Protein AF-A0A815WJF6-F1 (afdb_monomer_lite)

Secondary structure (DSSP, 8-state):
----------------------TT----GGGGG-------HHHHHHHHHHHH---TTS-----HHHHHHH-TT---TTHHHHHHHHHHTTS-HHHHHHHHHHHHHHHHHHHHHTT----HHHHHHHT-

Foldseek 3Di:
DDDDDDDDDDPDDPPPPDPPPPPPPCPPPVCVPPPPDPDDLVRLVVLLCQQQDQPPVRDDGDDPVRSCVVCVVDPDPVVSVVSVVCNVVVHDPVVLQVVLVVQLVVVVVVCVVVVHDDDPVNSVVSSD

Structure (mmCIF, N/CA/C/O backbone):
data_AF-A0A815WJF6-F1
#
_entry.id   AF-A0A815WJF6-F1
#
loop_
_atom_site.group_PDB
_atom_site.id
_atom_site.type_symbol
_atom_site.label_atom_id
_atom_site.label_alt_id
_atom_site.label_comp_id
_atom_site.label_asym_id
_atom_site.label_entity_id
_atom_site.label_seq_id
_atom_site.pdbx_PDB_ins_code
_atom_site.Cartn_x
_atom_site.Cartn_y
_atom_site.Cartn_z
_atom_site.occupancy
_atom_site.B_iso_or_equiv
_atom_site.auth_seq_id
_atom_site.auth_comp_id
_atom_site.auth_asym_id
_atom_site.auth_atom_id
_atom_site.pdbx_PDB_model_num
ATOM 1 N N . MET A 1 1 ? 63.657 -28.203 -34.187 1.00 40.81 1 MET A N 1
ATOM 2 C CA . MET A 1 1 ? 63.719 -27.575 -32.852 1.00 40.81 1 MET A CA 1
ATOM 3 C C . MET A 1 1 ? 62.317 -27.118 -32.506 1.00 40.81 1 MET A C 1
ATOM 5 O O . MET A 1 1 ? 61.841 -26.163 -33.102 1.00 40.81 1 MET A O 1
ATOM 9 N N . CYS A 1 2 ? 61.636 -27.858 -31.636 1.00 42.25 2 CYS A N 1
ATOM 10 C CA . CYS A 1 2 ? 60.357 -27.449 -31.068 1.00 42.25 2 CYS A CA 1
ATOM 11 C C . CYS A 1 2 ? 60.652 -26.483 -29.919 1.00 42.25 2 CYS A C 1
ATOM 13 O O . CYS A 1 2 ? 61.353 -26.864 -28.985 1.00 42.25 2 CYS A O 1
ATOM 15 N N . LEU A 1 3 ? 60.153 -25.251 -29.996 1.00 48.31 3 LEU A N 1
ATOM 16 C CA . LEU A 1 3 ? 60.082 -24.363 -28.842 1.00 48.31 3 LEU A CA 1
ATOM 17 C C . LEU A 1 3 ? 58.641 -24.406 -28.337 1.00 48.31 3 LEU A C 1
ATOM 19 O O . LEU A 1 3 ? 57.784 -23.690 -28.847 1.00 48.31 3 LEU A O 1
ATOM 23 N N . LEU A 1 4 ? 58.395 -25.292 -27.369 1.00 53.47 4 LEU A N 1
ATOM 24 C CA . LEU A 1 4 ? 57.302 -25.102 -26.425 1.00 53.47 4 LEU A CA 1
ATOM 25 C C . LEU A 1 4 ? 57.647 -23.867 -25.586 1.00 53.47 4 LEU A C 1
ATOM 27 O O . LEU A 1 4 ? 58.710 -23.811 -24.965 1.00 53.47 4 LEU A O 1
ATOM 31 N N . ARG A 1 5 ? 56.755 -22.883 -25.589 1.00 51.84 5 ARG A N 1
ATOM 32 C CA . ARG A 1 5 ? 56.635 -21.892 -24.522 1.00 51.84 5 ARG A CA 1
ATOM 33 C C . ARG A 1 5 ? 55.177 -21.888 -24.103 1.00 51.84 5 ARG A C 1
ATOM 35 O O . ARG A 1 5 ? 54.379 -21.107 -24.607 1.00 51.84 5 ARG A O 1
ATOM 42 N N . ASP A 1 6 ? 54.871 -22.826 -23.224 1.00 57.72 6 ASP A N 1
ATOM 43 C CA . ASP A 1 6 ? 53.799 -22.690 -22.254 1.00 57.72 6 ASP A CA 1
ATOM 44 C C . ASP A 1 6 ? 54.326 -21.758 -21.156 1.00 57.72 6 ASP A C 1
ATOM 46 O O . ASP A 1 6 ? 55.309 -22.097 -20.498 1.00 57.72 6 ASP A O 1
ATOM 50 N N . CYS A 1 7 ? 53.732 -20.573 -21.020 1.00 53.91 7 CYS A N 1
ATOM 51 C CA . CYS A 1 7 ? 53.905 -19.697 -19.860 1.00 53.91 7 CYS A CA 1
ATOM 52 C C . CYS A 1 7 ? 52.554 -19.027 -19.550 1.00 53.91 7 CYS A C 1
ATOM 54 O O . CYS A 1 7 ? 52.152 -18.089 -20.237 1.00 53.91 7 CYS A O 1
ATOM 56 N N . ASP A 1 8 ? 51.900 -19.588 -18.531 1.00 49.41 8 ASP A N 1
ATOM 57 C CA . ASP A 1 8 ? 51.233 -18.912 -17.411 1.00 49.41 8 ASP A CA 1
ATOM 58 C C . ASP A 1 8 ? 49.931 -18.139 -17.688 1.00 49.41 8 ASP A C 1
ATOM 60 O O . ASP A 1 8 ? 49.898 -16.917 -17.831 1.00 49.41 8 ASP A O 1
ATOM 64 N N . VAL A 1 9 ? 48.830 -18.898 -17.678 1.00 58.69 9 VAL A N 1
ATOM 65 C CA . VAL A 1 9 ? 47.504 -18.421 -17.265 1.00 58.69 9 VAL A CA 1
ATOM 66 C C . VA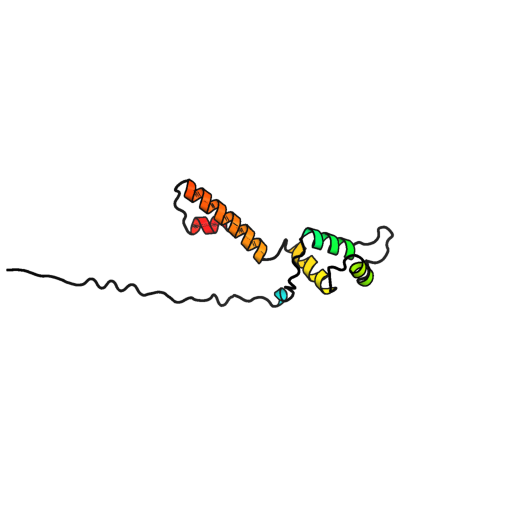L A 1 9 ? 47.363 -18.757 -15.784 1.00 58.69 9 VAL A C 1
ATOM 68 O O . VAL A 1 9 ? 47.089 -19.904 -15.460 1.00 58.69 9 VAL A O 1
ATOM 71 N N . ASP A 1 10 ? 47.532 -17.765 -14.917 1.00 50.75 10 ASP A N 1
ATOM 72 C CA . ASP A 1 10 ? 47.045 -17.798 -13.535 1.00 50.75 10 ASP A CA 1
ATOM 73 C C . ASP A 1 10 ? 46.386 -16.441 -13.252 1.00 50.75 10 ASP A C 1
ATOM 75 O O . ASP A 1 10 ? 46.952 -15.540 -12.635 1.00 50.75 10 ASP A O 1
ATOM 79 N N . GLU A 1 11 ? 45.186 -16.264 -13.807 1.00 61.12 11 GLU A N 1
ATOM 80 C CA . GLU A 1 11 ? 44.266 -15.196 -13.418 1.00 61.12 11 GLU A CA 1
ATOM 81 C C . GLU A 1 11 ? 43.433 -15.743 -12.250 1.00 61.12 11 GLU A C 1
ATOM 83 O O . GLU A 1 11 ? 42.334 -16.266 -12.429 1.00 61.12 11 GLU A O 1
ATOM 88 N N . GLU A 1 12 ? 44.012 -15.720 -11.045 1.00 60.38 12 GLU A N 1
ATOM 89 C CA . GLU A 1 12 ? 43.266 -15.996 -9.817 1.00 60.38 12 GLU A CA 1
ATOM 90 C C . GLU A 1 12 ? 42.253 -14.864 -9.604 1.00 60.38 12 GLU A C 1
ATOM 92 O O . GLU A 1 12 ? 42.589 -13.770 -9.145 1.00 60.38 12 GLU A O 1
ATOM 97 N N . PHE A 1 13 ? 40.997 -15.125 -9.964 1.00 50.75 13 PHE A N 1
ATOM 98 C CA . PHE A 1 13 ? 39.860 -14.337 -9.508 1.00 50.75 13 PHE A CA 1
ATOM 99 C C . PHE A 1 13 ? 39.633 -14.657 -8.026 1.00 50.75 13 PHE A C 1
ATOM 101 O O . PHE A 1 13 ? 39.330 -15.807 -7.709 1.00 50.75 13 PHE A O 1
ATOM 108 N N . PRO A 1 14 ? 39.775 -13.693 -7.100 1.00 54.69 14 PRO A N 1
ATOM 109 C CA . PRO A 1 14 ? 39.388 -13.934 -5.722 1.00 54.69 14 PRO A CA 1
ATOM 110 C C . PRO A 1 14 ? 37.862 -14.065 -5.648 1.00 54.69 14 PRO A C 1
ATOM 112 O O . PRO A 1 14 ? 37.141 -13.114 -5.961 1.00 54.69 14 PRO A O 1
ATOM 115 N N . ASP A 1 15 ? 37.391 -15.240 -5.224 1.00 50.06 15 ASP A N 1
ATOM 116 C CA . ASP A 1 15 ? 36.011 -15.479 -4.798 1.00 50.06 15 ASP A CA 1
ATOM 117 C C . ASP A 1 15 ? 35.675 -14.504 -3.660 1.00 50.06 15 ASP A C 1
ATOM 119 O O . ASP A 1 15 ? 36.105 -14.652 -2.514 1.00 50.06 15 ASP A O 1
ATOM 123 N N . SER A 1 16 ? 34.940 -13.450 -4.006 1.00 52.69 16 SER A N 1
ATOM 124 C CA . SER A 1 16 ? 34.407 -12.462 -3.072 1.00 52.69 16 SER A CA 1
ATOM 125 C C . SER A 1 16 ? 33.058 -12.939 -2.536 1.00 52.69 16 SER A C 1
ATOM 127 O O . SER A 1 16 ? 32.034 -12.298 -2.769 1.00 52.69 16 SER A O 1
ATOM 129 N N . ASP A 1 17 ? 33.070 -14.040 -1.792 1.00 55.56 17 ASP A N 1
ATOM 130 C CA . ASP A 1 17 ? 31.940 -14.463 -0.967 1.00 55.56 17 ASP A CA 1
ATOM 131 C C . ASP A 1 17 ? 32.145 -13.945 0.464 1.00 55.56 17 ASP A C 1
ATOM 133 O O . ASP A 1 17 ? 32.458 -14.696 1.387 1.00 55.56 17 ASP A O 1
ATOM 137 N N . ASP A 1 18 ? 31.998 -12.633 0.653 1.00 46.50 18 ASP A N 1
ATOM 138 C CA . ASP A 1 18 ? 31.729 -12.063 1.975 1.00 46.50 18 ASP A CA 1
ATOM 139 C C . ASP A 1 18 ? 30.356 -11.399 1.914 1.00 46.50 18 ASP A C 1
ATOM 141 O O . ASP A 1 18 ? 30.204 -10.238 1.524 1.00 46.50 18 ASP A O 1
ATOM 145 N N . GLU A 1 19 ? 29.329 -12.189 2.235 1.00 58.59 19 GLU A N 1
ATOM 146 C CA . GLU A 1 19 ? 28.001 -11.679 2.543 1.00 58.59 19 GLU A CA 1
ATOM 147 C C . GLU A 1 19 ? 28.092 -10.801 3.792 1.00 58.59 19 GLU A C 1
ATOM 149 O O . GLU A 1 19 ? 27.833 -11.227 4.921 1.00 58.59 19 GLU A O 1
ATOM 154 N N . THR A 1 20 ? 28.438 -9.532 3.588 1.00 55.66 20 THR A N 1
ATOM 155 C CA . THR A 1 20 ? 28.245 -8.496 4.592 1.00 55.66 20 THR A CA 1
ATOM 156 C C . THR A 1 20 ? 26.744 -8.285 4.749 1.00 55.66 20 THR A C 1
ATOM 158 O O . THR A 1 20 ? 26.143 -7.430 4.094 1.00 55.66 20 THR A O 1
ATOM 161 N N . LEU A 1 21 ? 26.120 -9.101 5.598 1.00 56.81 21 LEU A N 1
ATOM 162 C CA . LEU A 1 21 ? 24.809 -8.823 6.163 1.00 56.81 21 LEU A CA 1
ATOM 163 C C . LEU A 1 21 ? 24.860 -7.409 6.748 1.00 56.81 21 LEU A C 1
ATOM 165 O O . LEU A 1 21 ? 25.604 -7.158 7.696 1.00 56.81 21 LEU A O 1
ATOM 169 N N . ASP A 1 22 ? 24.107 -6.490 6.142 1.00 52.16 22 ASP A N 1
ATOM 170 C CA . ASP A 1 22 ? 23.958 -5.119 6.619 1.00 52.16 22 ASP A CA 1
ATOM 171 C C . ASP A 1 22 ? 23.519 -5.158 8.098 1.00 52.16 22 ASP A C 1
ATOM 173 O O . ASP A 1 22 ? 22.412 -5.622 8.398 1.00 52.16 22 ASP A O 1
ATOM 177 N N . PRO A 1 23 ? 24.363 -4.707 9.048 1.00 51.78 23 PRO A N 1
ATOM 178 C CA . PRO A 1 23 ? 24.044 -4.747 10.471 1.00 51.78 23 PRO A CA 1
ATOM 179 C C . PRO A 1 23 ? 22.930 -3.762 10.854 1.00 51.78 23 PRO A C 1
ATOM 181 O O . PRO A 1 23 ? 22.532 -3.718 12.015 1.00 51.78 23 PRO A O 1
ATOM 184 N N . ASN A 1 24 ? 22.402 -2.984 9.903 1.00 45.25 24 ASN A N 1
ATOM 185 C CA . ASN A 1 24 ? 21.345 -2.009 10.126 1.00 45.25 24 ASN A CA 1
ATOM 186 C C . ASN A 1 24 ? 19.921 -2.565 9.914 1.00 45.25 24 ASN A C 1
ATOM 188 O O . ASN A 1 24 ? 18.984 -1.805 9.656 1.00 45.25 24 ASN A O 1
ATOM 192 N N . PHE A 1 25 ? 19.715 -3.880 10.055 1.00 47.28 25 PHE A N 1
ATOM 193 C CA . PHE A 1 25 ? 18.381 -4.436 10.315 1.00 47.28 25 PHE A CA 1
ATOM 194 C C . PHE A 1 25 ? 18.009 -4.210 11.791 1.00 47.28 25 PHE A C 1
ATOM 196 O O . PHE A 1 25 ? 17.802 -5.149 12.557 1.00 47.28 25 PHE A O 1
ATOM 203 N N . GLU A 1 26 ? 17.936 -2.947 12.217 1.00 46.66 26 GLU A N 1
ATOM 204 C CA . GLU A 1 26 ? 17.189 -2.604 13.426 1.00 46.66 26 GLU A CA 1
ATOM 205 C C . GLU A 1 26 ? 15.701 -2.703 13.086 1.00 46.66 26 GLU A C 1
ATOM 207 O O . GLU A 1 26 ? 15.043 -1.739 12.689 1.00 46.66 26 GLU A O 1
ATOM 212 N N . GLU A 1 27 ? 15.170 -3.917 13.217 1.00 46.81 27 GLU A N 1
ATOM 213 C CA . GLU A 1 27 ? 13.743 -4.149 13.385 1.00 46.81 27 GLU A CA 1
ATOM 214 C C . GLU A 1 27 ? 13.341 -3.443 14.683 1.00 46.81 27 GLU A C 1
ATOM 216 O O . GLU A 1 27 ? 13.532 -3.944 15.793 1.00 46.81 27 GLU A O 1
ATOM 221 N N . THR A 1 28 ? 12.904 -2.191 14.550 1.00 42.62 28 THR A N 1
ATOM 222 C CA . THR A 1 28 ? 12.480 -1.374 15.681 1.00 42.62 28 THR A CA 1
ATOM 223 C C . THR A 1 28 ? 11.371 -2.139 16.401 1.00 42.62 28 THR A C 1
ATOM 225 O O . THR A 1 28 ? 10.421 -2.594 15.765 1.00 42.62 28 THR A O 1
ATOM 228 N N . GLU A 1 29 ? 11.475 -2.291 17.725 1.00 46.59 29 GLU A N 1
ATOM 229 C CA . GLU A 1 29 ? 10.548 -3.084 18.556 1.00 46.59 29 GLU A CA 1
ATOM 230 C C . GLU A 1 29 ? 9.056 -2.692 18.428 1.00 46.59 29 GLU A C 1
ATOM 232 O O . GLU A 1 29 ? 8.182 -3.376 18.963 1.00 46.59 29 GLU A O 1
ATOM 237 N N . GLU A 1 30 ? 8.743 -1.627 17.692 1.00 48.62 30 GLU A N 1
ATOM 238 C CA . GLU A 1 30 ? 7.393 -1.209 17.318 1.00 48.62 30 GLU A CA 1
ATOM 239 C C . GLU A 1 30 ? 6.686 -2.182 16.347 1.00 48.62 30 GLU A C 1
ATOM 241 O O . GLU A 1 30 ? 5.456 -2.194 16.305 1.00 48.62 30 GLU A O 1
ATOM 246 N N . ASP A 1 31 ? 7.411 -3.065 15.644 1.00 45.88 31 ASP A N 1
ATOM 247 C CA . ASP A 1 31 ? 6.827 -4.048 14.705 1.00 45.88 31 ASP A CA 1
ATOM 248 C C . ASP A 1 31 ? 6.298 -5.337 15.382 1.00 45.88 31 ASP A C 1
ATOM 250 O O . ASP A 1 31 ? 5.687 -6.203 14.745 1.00 45.88 31 ASP A O 1
ATOM 254 N N . LYS A 1 32 ? 6.432 -5.471 16.711 1.00 44.41 32 LYS A N 1
ATOM 255 C CA . LYS A 1 32 ? 5.920 -6.636 17.471 1.00 44.41 32 LYS A CA 1
ATOM 256 C C . LYS A 1 32 ? 4.393 -6.703 17.599 1.00 44.41 32 LYS A C 1
ATOM 258 O O . LYS A 1 32 ? 3.880 -7.656 18.185 1.00 44.41 32 LYS A O 1
ATOM 263 N N . LEU A 1 33 ? 3.649 -5.762 17.012 1.00 47.19 33 LEU A N 1
ATOM 264 C CA . LEU A 1 33 ? 2.205 -5.906 16.794 1.00 47.19 33 LEU A CA 1
ATOM 265 C C . LEU A 1 33 ? 1.876 -6.503 15.414 1.00 47.19 33 LEU A C 1
ATOM 267 O O . LEU A 1 33 ? 0.807 -6.256 14.859 1.00 47.19 33 LEU A O 1
ATOM 271 N N . SER A 1 34 ? 2.766 -7.332 14.865 1.00 44.88 34 SER A N 1
ATOM 272 C CA . SER A 1 34 ? 2.479 -8.213 13.729 1.00 44.88 34 SER A CA 1
ATOM 273 C C . SER A 1 34 ? 1.578 -9.381 14.160 1.00 44.88 34 SER A C 1
ATOM 275 O O . SER A 1 34 ? 1.921 -10.563 14.114 1.00 44.88 34 SER A O 1
ATOM 277 N N . THR A 1 35 ? 0.392 -9.054 14.666 1.00 47.03 35 THR A N 1
ATOM 278 C CA . THR A 1 35 ? -0.679 -10.025 14.837 1.00 47.03 35 THR A CA 1
ATOM 279 C C . THR A 1 35 ? -1.271 -10.312 13.466 1.00 47.03 35 THR A C 1
ATOM 281 O O . THR A 1 35 ? -1.972 -9.477 12.898 1.00 47.03 35 THR A O 1
ATOM 284 N N . ASN A 1 36 ? -0.916 -11.490 12.954 1.00 48.09 36 ASN A N 1
ATOM 285 C CA . ASN A 1 36 ? -1.245 -12.102 11.664 1.00 48.09 36 ASN A CA 1
ATOM 286 C C . ASN A 1 36 ? -2.750 -12.299 11.379 1.00 48.09 36 ASN A C 1
ATOM 288 O O . ASN A 1 36 ? -3.167 -13.370 10.948 1.00 48.09 36 ASN A O 1
ATOM 292 N N . ASP A 1 37 ? -3.564 -11.267 11.552 1.00 58.09 37 ASP A N 1
ATOM 293 C CA . ASP A 1 37 ? -4.885 -11.199 10.947 1.00 58.09 37 ASP A CA 1
ATOM 294 C C . ASP A 1 37 ? -4.786 -10.218 9.774 1.00 58.09 37 ASP A C 1
ATOM 296 O O . ASP A 1 37 ? -4.689 -9.004 9.959 1.00 58.09 37 ASP A O 1
ATOM 300 N N . ASN A 1 38 ? -4.768 -10.750 8.546 1.00 70.12 38 ASN A N 1
ATOM 301 C CA . ASN A 1 38 ? -4.759 -9.965 7.306 1.00 70.12 38 ASN A CA 1
ATOM 302 C C . ASN A 1 38 ? -6.097 -9.222 7.141 1.00 70.12 38 ASN A C 1
ATOM 304 O O . ASN A 1 38 ? -6.961 -9.598 6.345 1.00 70.12 38 ASN A O 1
ATOM 308 N N . PHE A 1 39 ? -6.308 -8.169 7.922 1.00 80.12 39 PHE A N 1
ATOM 309 C CA . PHE A 1 39 ? -7.442 -7.278 7.750 1.00 80.12 39 PHE A CA 1
ATOM 310 C C . PHE A 1 39 ? -7.243 -6.438 6.488 1.00 80.12 39 PHE A C 1
ATOM 312 O O . PHE A 1 39 ? -6.177 -5.886 6.244 1.00 80.12 39 PHE A O 1
ATOM 319 N N . SER A 1 40 ? -8.293 -6.274 5.685 1.00 84.50 40 SER A N 1
ATOM 320 C CA . SER A 1 40 ? -8.244 -5.323 4.571 1.00 84.50 40 SER A CA 1
ATOM 321 C C . SER A 1 40 ? -8.129 -3.884 5.095 1.00 84.50 40 SER A C 1
ATOM 323 O O . SER A 1 40 ? -8.820 -3.522 6.050 1.00 84.50 40 SER A O 1
ATOM 325 N N . LEU A 1 41 ? -7.369 -3.019 4.413 1.00 83.31 41 LEU A N 1
ATOM 326 C CA . LEU A 1 41 ? -7.291 -1.580 4.716 1.00 83.31 41 LEU A CA 1
ATOM 327 C C . LEU A 1 41 ? -8.683 -0.930 4.844 1.00 83.31 41 LEU A C 1
ATOM 329 O O . LEU A 1 41 ? -8.928 -0.117 5.734 1.00 83.31 41 LEU A O 1
ATOM 333 N N . ASN A 1 42 ? -9.632 -1.315 3.984 1.00 85.44 42 ASN A N 1
ATOM 334 C CA . ASN A 1 42 ? -11.007 -0.808 4.046 1.00 85.44 42 ASN A CA 1
ATOM 335 C C . ASN A 1 42 ? -11.745 -1.261 5.310 1.00 85.44 42 ASN A C 1
ATOM 337 O O . ASN A 1 42 ? -12.575 -0.523 5.841 1.00 85.44 42 ASN A O 1
ATOM 341 N N . PHE A 1 43 ? -11.457 -2.469 5.794 1.00 88.81 43 PHE A N 1
ATOM 342 C CA . PHE A 1 43 ? -11.999 -2.959 7.054 1.00 88.81 43 PHE A CA 1
ATOM 343 C C . PHE A 1 43 ? -11.416 -2.170 8.228 1.00 88.81 43 PHE A C 1
ATOM 345 O O . PHE A 1 43 ? -12.185 -1.648 9.033 1.00 88.81 43 PHE A O 1
ATOM 352 N N . MET A 1 44 ? -10.091 -1.995 8.273 1.00 87.88 44 MET A N 1
ATOM 353 C CA . MET A 1 44 ? -9.418 -1.206 9.311 1.00 87.88 44 MET A CA 1
ATOM 354 C C . MET A 1 44 ? -9.980 0.219 9.390 1.00 87.88 44 MET A C 1
ATOM 356 O O . MET A 1 44 ? -10.332 0.680 10.475 1.00 87.88 44 MET A O 1
ATOM 360 N N . LYS A 1 45 ? -10.164 0.888 8.241 1.00 87.62 45 LYS A N 1
ATOM 361 C CA . LYS A 1 45 ? -10.779 2.225 8.164 1.00 87.62 45 LYS A CA 1
ATOM 362 C C . LYS A 1 45 ? -12.176 2.252 8.778 1.00 87.62 45 LYS A C 1
ATOM 364 O O . LYS A 1 45 ? -12.436 3.084 9.638 1.00 87.62 45 LYS A O 1
ATOM 369 N N . LYS A 1 46 ? -13.047 1.309 8.401 1.00 88.38 46 LYS A N 1
ATOM 370 C CA . LYS A 1 46 ? -14.410 1.202 8.954 1.00 88.38 46 LYS A CA 1
ATOM 371 C C . LYS A 1 46 ? -14.409 0.949 10.460 1.00 88.38 46 LYS A C 1
ATOM 373 O O . LYS A 1 46 ? -15.266 1.469 11.170 1.00 88.38 46 LYS A O 1
ATOM 378 N N . VAL A 1 47 ? -13.475 0.136 10.947 1.00 89.50 47 VAL A N 1
ATOM 379 C CA . VAL A 1 47 ? -13.340 -0.174 12.374 1.00 89.50 47 VAL A CA 1
ATOM 380 C C . VAL A 1 47 ? -12.927 1.068 13.159 1.00 89.50 47 VAL A C 1
ATOM 382 O O . VAL A 1 47 ? -13.576 1.395 14.153 1.00 89.50 47 VAL A O 1
ATOM 385 N N . VAL A 1 48 ? -11.889 1.776 12.703 1.00 88.00 48 VAL A N 1
ATOM 386 C CA . VAL A 1 48 ? -11.408 3.008 13.344 1.00 88.00 48 VAL A CA 1
ATOM 387 C C . VAL A 1 48 ? -12.476 4.094 13.282 1.00 88.00 48 VAL A C 1
ATOM 389 O O . VAL A 1 48 ? -12.773 4.698 14.308 1.00 88.00 48 VAL A O 1
ATOM 392 N N . GLU A 1 49 ? -13.120 4.281 12.129 1.00 88.50 49 GLU A N 1
ATOM 393 C CA . GLU A 1 49 ? -14.222 5.230 11.957 1.00 88.50 49 GLU A CA 1
ATOM 394 C C . GLU A 1 49 ? -15.366 4.928 12.924 1.00 88.50 49 GLU A C 1
ATOM 396 O O . GLU A 1 49 ? -15.838 5.829 13.608 1.00 88.50 49 GLU A O 1
ATOM 401 N N . PHE A 1 50 ? -15.780 3.665 13.053 1.00 86.56 50 PHE A N 1
ATOM 402 C CA . PHE A 1 50 ? -16.828 3.285 13.997 1.00 86.56 50 PHE A CA 1
ATOM 403 C C . PHE A 1 50 ? -16.410 3.492 15.457 1.00 86.56 50 PHE A C 1
ATOM 405 O O . PHE A 1 50 ? -17.216 3.942 16.266 1.00 86.56 50 PHE A O 1
ATOM 412 N N . TYR A 1 51 ? -15.169 3.168 15.818 1.00 85.88 51 TYR A N 1
ATOM 413 C CA . TYR A 1 51 ? -14.676 3.335 17.184 1.00 85.88 51 TYR A CA 1
ATOM 414 C C . TYR A 1 51 ? -14.561 4.817 17.576 1.00 85.88 51 TYR A C 1
ATOM 416 O O . TYR A 1 51 ? -14.943 5.211 18.683 1.00 85.88 51 TYR A O 1
ATOM 424 N N . ASP A 1 52 ? -14.063 5.644 16.655 1.00 83.00 52 ASP A N 1
ATOM 425 C CA . ASP A 1 52 ? -13.888 7.081 16.849 1.00 83.00 52 ASP A CA 1
ATOM 426 C C . ASP A 1 52 ? -15.149 7.900 16.609 1.00 83.00 52 ASP A C 1
ATOM 428 O O . ASP A 1 52 ? -15.208 9.038 17.091 1.00 83.00 52 ASP A O 1
ATOM 432 N N . ALA A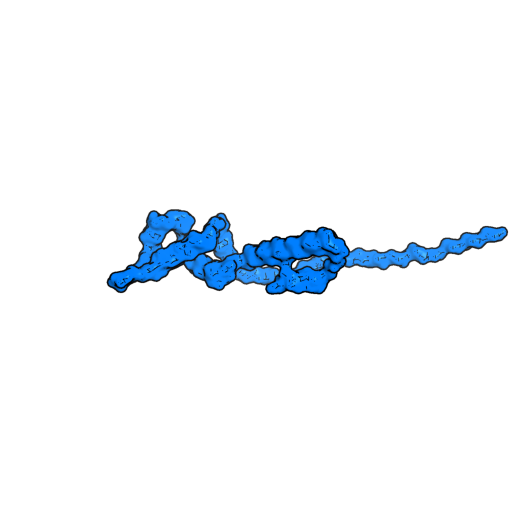 1 53 ? -16.149 7.334 15.927 1.00 79.38 53 ALA A N 1
ATOM 433 C CA . ALA A 1 53 ? -17.415 7.986 15.653 1.00 79.38 53 ALA A CA 1
ATOM 434 C C . ALA A 1 53 ? -17.992 8.553 16.948 1.00 79.38 53 ALA A C 1
ATOM 436 O O . ALA A 1 53 ? -18.348 7.852 17.902 1.00 79.38 53 ALA A O 1
ATOM 437 N N . ARG A 1 54 ? -18.084 9.879 16.969 1.00 64.75 54 ARG A N 1
ATOM 438 C CA . ARG A 1 54 ? -18.858 10.594 17.967 1.00 64.75 54 ARG A CA 1
ATOM 439 C C . ARG A 1 54 ? -20.289 10.606 17.463 1.00 64.75 54 ARG A C 1
ATOM 441 O O . ARG A 1 54 ? -20.535 10.972 16.316 1.00 64.75 54 ARG A O 1
ATOM 448 N N . TYR A 1 55 ? -21.239 10.209 18.302 1.00 59.16 55 TYR A N 1
ATOM 449 C CA . TYR A 1 55 ? -22.642 10.329 17.927 1.00 59.16 55 TYR A CA 1
ATOM 450 C C . TYR A 1 55 ? -22.945 11.790 17.568 1.00 59.16 55 TYR A C 1
ATOM 452 O O . TYR A 1 55 ? -22.567 12.700 18.311 1.00 59.16 55 TYR A O 1
ATOM 460 N N . SER A 1 56 ? -23.678 12.008 16.473 1.00 55.75 56 SER A N 1
ATOM 461 C CA . SER A 1 56 ? -24.154 13.334 16.040 1.00 55.75 56 SER A CA 1
ATOM 462 C C . SER A 1 56 ? -24.965 14.072 17.116 1.00 55.75 56 SER A C 1
ATOM 464 O O . SER A 1 56 ? -25.126 15.284 17.063 1.00 55.75 56 SER A O 1
ATOM 466 N N . THR A 1 57 ? -25.426 13.347 18.136 1.00 59.78 57 THR A N 1
ATOM 467 C CA . THR A 1 57 ? -26.158 13.832 19.312 1.00 59.78 57 THR A CA 1
ATOM 468 C C . THR A 1 57 ? -25.264 14.254 20.489 1.00 59.78 57 THR A C 1
ATOM 470 O O . THR A 1 57 ? -25.763 14.464 21.592 1.00 59.78 57 THR A O 1
ATOM 473 N N . GLY A 1 58 ? -23.941 14.352 20.306 1.00 58.75 58 GLY A N 1
ATOM 474 C CA . GLY A 1 58 ? -23.000 14.801 21.344 1.00 58.75 58 GLY A CA 1
ATOM 475 C C . GLY A 1 58 ? -22.640 13.741 22.396 1.00 58.75 58 GLY A C 1
ATOM 476 O O . GLY A 1 58 ? -21.944 14.043 23.368 1.00 58.75 58 GLY A O 1
ATOM 477 N N . ARG A 1 59 ? -23.080 12.486 22.222 1.00 59.84 59 ARG A N 1
ATOM 478 C CA . ARG A 1 59 ? -22.736 11.382 23.136 1.00 59.84 59 ARG A CA 1
ATOM 479 C C . ARG A 1 59 ? -21.285 10.914 22.963 1.00 59.84 59 ARG A C 1
ATOM 481 O O . ARG A 1 59 ? -20.676 11.063 21.904 1.00 59.84 59 ARG A O 1
ATOM 488 N N . LYS A 1 60 ? -20.740 10.357 24.054 1.00 64.88 60 LYS A N 1
ATOM 489 C CA . LYS A 1 60 ? -19.368 9.828 24.155 1.00 64.88 60 LYS A CA 1
ATOM 490 C C . LYS A 1 60 ? -19.114 8.719 23.120 1.00 64.88 60 LYS A C 1
ATOM 492 O O . LYS A 1 60 ? -20.055 8.055 22.692 1.00 64.88 60 LYS A O 1
ATOM 497 N N . ARG A 1 61 ? -17.835 8.553 22.755 1.00 70.81 61 ARG A N 1
ATOM 498 C CA . ARG A 1 61 ? -17.308 7.513 21.851 1.00 70.81 61 ARG A CA 1
ATOM 499 C C . ARG A 1 61 ? -17.864 6.121 22.173 1.00 70.81 61 ARG A C 1
ATOM 501 O O . ARG A 1 61 ? -18.190 5.836 23.329 1.00 70.81 61 ARG A O 1
ATOM 508 N N . HIS A 1 62 ? -17.924 5.259 21.159 1.00 77.75 62 HIS A N 1
ATOM 509 C CA . HIS A 1 62 ? -18.291 3.858 21.336 1.00 77.75 62 HIS A CA 1
ATOM 510 C C . HIS A 1 62 ? -17.364 3.178 22.354 1.00 77.75 62 HIS A C 1
ATOM 512 O O . HIS A 1 62 ? -16.148 3.358 22.340 1.00 77.75 62 HIS A O 1
ATOM 518 N N . THR A 1 63 ? -17.944 2.402 23.272 1.00 84.88 63 THR A N 1
ATOM 519 C CA . THR A 1 63 ? -17.157 1.612 24.224 1.00 84.88 63 THR A CA 1
ATOM 520 C C . THR A 1 63 ? -16.597 0.376 23.536 1.00 84.88 63 THR A C 1
ATOM 522 O O . THR A 1 63 ? -17.257 -0.212 22.678 1.00 84.88 63 THR A O 1
ATOM 525 N N . TRP A 1 64 ? -15.427 -0.091 23.982 1.00 84.69 64 TRP A N 1
ATOM 526 C CA . TRP A 1 64 ? -14.819 -1.319 23.462 1.00 84.69 64 TRP A CA 1
ATOM 527 C C . TRP A 1 64 ? -15.783 -2.517 23.475 1.00 84.69 64 TRP A C 1
ATOM 529 O O . TRP A 1 64 ? -15.838 -3.279 22.516 1.00 84.69 64 TRP A O 1
ATOM 539 N N . LYS A 1 65 ? -16.626 -2.641 24.509 1.00 85.94 65 LYS A N 1
ATOM 540 C CA . LYS A 1 65 ? -17.651 -3.695 24.599 1.00 85.94 65 LYS A CA 1
ATOM 541 C C . LYS A 1 65 ? -18.655 -3.647 23.438 1.00 85.94 65 LYS A C 1
ATOM 543 O O . LYS A 1 65 ? -19.013 -4.692 22.903 1.00 85.94 65 LYS A O 1
ATOM 548 N N . SER A 1 66 ? -19.095 -2.451 23.039 1.00 84.69 66 SER A N 1
ATOM 549 C CA . SER A 1 66 ? -19.992 -2.269 21.890 1.00 84.69 66 SER A CA 1
ATOM 550 C C . SER A 1 66 ? -19.277 -2.571 20.574 1.00 84.69 66 SER A C 1
ATOM 552 O O . SER A 1 66 ? -19.853 -3.222 19.704 1.00 84.69 66 SER A O 1
ATOM 554 N N . THR A 1 67 ? -18.021 -2.145 20.454 1.00 84.44 67 THR A N 1
ATOM 555 C CA . THR A 1 67 ? -17.176 -2.405 19.286 1.00 84.44 67 THR A CA 1
ATOM 556 C C . THR A 1 67 ? -16.928 -3.893 19.100 1.00 84.44 67 THR A C 1
ATOM 558 O O . THR A 1 67 ? -17.202 -4.402 18.023 1.00 84.44 67 THR A O 1
ATOM 561 N N . LYS A 1 68 ? -16.555 -4.619 20.159 1.00 87.81 68 LYS A N 1
ATOM 562 C CA . LYS A 1 68 ? -16.340 -6.072 20.132 1.00 87.81 68 LYS A CA 1
ATOM 563 C C . LYS A 1 68 ? -17.604 -6.861 19.782 1.00 87.81 68 LYS A C 1
ATOM 565 O O . LYS A 1 68 ? 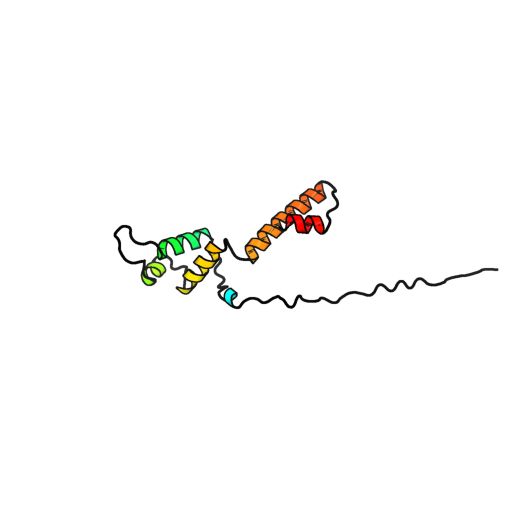-17.524 -7.855 19.074 1.00 87.81 68 LYS A O 1
ATOM 570 N N . HIS A 1 69 ? -18.777 -6.418 20.243 1.00 86.94 69 HIS A N 1
ATOM 571 C CA . HIS A 1 69 ? -20.043 -7.062 19.877 1.00 86.94 69 HIS A CA 1
ATOM 572 C C . HIS A 1 69 ? -20.360 -6.908 18.381 1.00 86.94 69 HIS A C 1
ATOM 574 O O . HIS A 1 69 ? -20.925 -7.810 17.771 1.00 86.94 69 HIS A O 1
ATOM 580 N N . ARG A 1 70 ? -20.038 -5.756 17.781 1.00 84.44 70 ARG A N 1
ATOM 581 C CA . ARG A 1 70 ? -20.318 -5.485 16.362 1.00 84.44 70 ARG A CA 1
ATOM 582 C C . ARG A 1 70 ? -19.222 -6.004 15.426 1.00 84.44 70 ARG A C 1
ATOM 584 O O . ARG A 1 70 ? -19.515 -6.3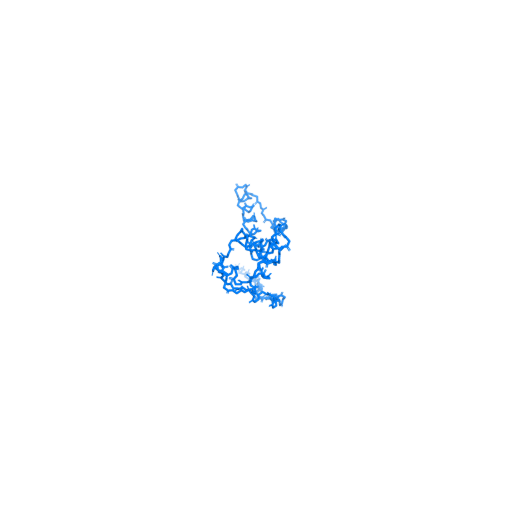82 14.299 1.00 84.44 70 ARG A O 1
ATOM 591 N N . LEU A 1 71 ? -17.977 -5.980 15.884 1.00 85.31 71 LEU A N 1
ATOM 592 C CA . LEU A 1 71 ? -16.765 -6.310 15.140 1.00 85.31 71 LEU A CA 1
ATOM 593 C C . LEU A 1 71 ? -16.023 -7.412 15.898 1.00 85.31 71 LEU A C 1
ATOM 595 O O . LEU A 1 71 ? -14.934 -7.201 16.428 1.00 85.31 71 LEU A O 1
ATOM 599 N N . SER A 1 72 ? -16.639 -8.593 15.968 1.00 83.56 72 SER A N 1
ATOM 600 C CA . SER A 1 72 ? -16.097 -9.752 16.690 1.00 83.56 72 SER A CA 1
ATOM 601 C C . SER A 1 72 ? -14.762 -10.244 16.134 1.00 83.56 72 SER A C 1
ATOM 603 O O . SER A 1 72 ? -14.042 -10.952 16.829 1.00 83.56 72 SER A O 1
ATOM 605 N N . THR A 1 73 ? -14.437 -9.865 14.897 1.00 84.88 73 THR A N 1
ATOM 606 C CA . THR A 1 73 ? -13.178 -10.186 14.222 1.00 84.88 73 THR A CA 1
ATOM 607 C C . THR A 1 73 ? -11.974 -9.490 14.847 1.00 84.88 73 THR A C 1
ATOM 609 O O . THR A 1 73 ? -10.865 -9.950 14.640 1.00 84.88 73 THR A O 1
ATOM 612 N N . VAL A 1 74 ? -12.161 -8.391 15.590 1.00 85.44 74 VAL A N 1
ATOM 613 C CA . VAL A 1 74 ? -11.051 -7.697 16.257 1.00 85.44 74 VAL A CA 1
ATOM 614 C C . VAL A 1 74 ? -10.968 -8.176 17.712 1.00 85.44 74 VAL A C 1
ATOM 616 O O . VAL A 1 74 ? -11.843 -7.836 18.517 1.00 85.44 74 VAL A O 1
ATOM 619 N N . PRO A 1 75 ? -9.946 -8.965 18.084 1.00 83.19 75 PRO A N 1
ATOM 620 C CA . PRO A 1 75 ? -9.939 -9.670 19.365 1.00 83.19 75 PRO A CA 1
ATOM 621 C C . PRO A 1 75 ? -9.631 -8.753 20.559 1.00 83.19 75 PRO A C 1
ATOM 623 O O . PRO A 1 75 ? -10.254 -8.890 21.627 1.00 83.19 75 PRO A O 1
ATOM 626 N N . HIS A 1 76 ? -8.723 -7.788 20.367 1.00 87.12 76 HIS A N 1
ATOM 627 C CA . HIS A 1 76 ? -8.173 -6.929 21.420 1.00 87.12 76 HIS A CA 1
ATOM 628 C C . HIS A 1 76 ? -8.242 -5.440 21.056 1.00 87.12 76 HIS A C 1
ATOM 630 O O . HIS A 1 76 ? -8.196 -5.062 19.888 1.00 87.12 76 HIS A O 1
ATOM 636 N N . GLN A 1 77 ? -8.338 -4.582 22.077 1.00 86.00 77 GLN A N 1
ATOM 637 C CA . GLN A 1 77 ? -8.443 -3.129 21.897 1.00 86.00 77 GLN A CA 1
ATOM 638 C C . GLN A 1 77 ? -7.153 -2.516 21.331 1.00 86.00 77 GLN A C 1
ATOM 640 O O . GLN A 1 77 ? -7.213 -1.508 20.630 1.00 86.00 77 GLN A O 1
ATOM 645 N N . GLU A 1 78 ? -6.005 -3.138 21.602 1.00 87.12 78 GLU A N 1
ATOM 646 C CA . GLU A 1 78 ? -4.671 -2.722 21.139 1.00 87.12 78 GLU A CA 1
ATOM 647 C C . GLU A 1 78 ? -4.584 -2.603 19.608 1.00 87.12 78 GLU A C 1
ATOM 649 O O . GLU A 1 78 ? -3.909 -1.713 19.092 1.00 87.12 78 GLU A O 1
ATOM 654 N N . TYR A 1 79 ? -5.382 -3.391 18.876 1.00 86.94 79 TYR A N 1
ATOM 655 C CA . TYR A 1 79 ? -5.484 -3.321 17.416 1.00 86.94 79 TYR A CA 1
ATOM 656 C C . TYR A 1 79 ? -5.970 -1.956 16.922 1.00 86.94 79 TYR A C 1
ATOM 658 O O . TYR A 1 79 ? -5.666 -1.581 15.798 1.00 86.94 79 TYR A O 1
ATOM 666 N N . MET A 1 80 ? -6.701 -1.176 17.731 1.00 87.94 80 MET A N 1
ATOM 667 C CA . MET A 1 80 ? -7.118 0.171 17.322 1.00 87.94 80 MET A CA 1
ATOM 668 C C . MET A 1 80 ? -5.919 1.094 17.109 1.00 87.94 80 MET A C 1
ATOM 670 O O . MET A 1 80 ? -5.949 1.922 16.202 1.00 87.94 80 MET A O 1
ATOM 674 N N . THR A 1 81 ? -4.884 0.974 17.942 1.00 86.38 81 THR A N 1
ATOM 675 C CA . THR A 1 81 ? -3.657 1.765 17.799 1.00 86.38 81 THR A CA 1
ATOM 676 C C . THR A 1 81 ? -2.891 1.312 16.560 1.00 86.38 81 THR A C 1
ATOM 678 O O . THR A 1 81 ? -2.530 2.151 15.739 1.00 86.38 81 THR A O 1
ATOM 681 N N . GLY A 1 82 ? -2.758 -0.005 16.361 1.00 84.94 82 GLY A N 1
ATOM 682 C CA . GLY A 1 82 ? -2.134 -0.575 15.162 1.00 84.94 82 GLY A CA 1
ATOM 683 C C . GLY A 1 82 ? -2.854 -0.184 13.867 1.00 84.94 82 GLY A C 1
ATOM 684 O O . GLY A 1 82 ? -2.219 0.241 12.909 1.00 84.94 82 GLY A O 1
ATOM 685 N N . PHE A 1 83 ? -4.189 -0.222 13.843 1.00 88.25 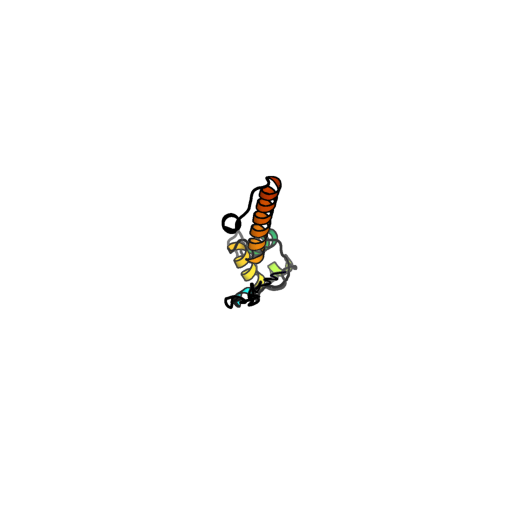83 PHE A N 1
ATOM 686 C CA . PHE A 1 83 ? -4.973 0.189 12.676 1.00 88.25 83 PHE A CA 1
ATOM 687 C C . PHE A 1 83 ? -4.826 1.676 12.363 1.00 88.25 83 PHE A C 1
ATOM 689 O O . PHE A 1 83 ? -4.729 2.023 11.190 1.00 88.25 83 PHE A O 1
ATOM 696 N N . ARG A 1 84 ? -4.789 2.560 13.371 1.00 87.00 84 ARG A N 1
ATOM 697 C CA . ARG A 1 84 ? -4.516 3.991 13.137 1.00 87.00 84 ARG A CA 1
ATOM 698 C C . ARG A 1 84 ? -3.157 4.177 12.482 1.00 87.00 84 ARG A C 1
ATOM 700 O O . ARG A 1 84 ? -3.084 4.814 11.440 1.00 87.00 84 ARG A O 1
ATOM 707 N N . HIS A 1 85 ? -2.131 3.558 13.058 1.00 86.12 85 HIS A N 1
ATOM 708 C CA . HIS A 1 85 ? -0.769 3.646 12.555 1.00 86.12 85 HIS A CA 1
ATOM 709 C C . HIS A 1 85 ? -0.662 3.127 11.116 1.00 86.12 85 HIS A C 1
ATOM 711 O O . HIS A 1 85 ? -0.156 3.821 10.243 1.00 86.12 85 HIS A O 1
ATOM 717 N N . TYR A 1 86 ? -1.241 1.961 10.831 1.00 85.81 86 TYR A N 1
ATOM 718 C CA . TYR A 1 86 ? -1.263 1.382 9.490 1.00 85.81 86 TYR A CA 1
ATOM 719 C C . TYR A 1 86 ? -2.005 2.265 8.470 1.00 85.81 86 TYR A C 1
ATOM 721 O O . TYR A 1 86 ? -1.564 2.408 7.329 1.00 85.81 86 TYR A O 1
ATOM 729 N N . ILE A 1 87 ? -3.125 2.886 8.865 1.00 84.62 87 ILE A N 1
ATOM 730 C CA . ILE A 1 87 ? -3.880 3.810 8.004 1.00 84.62 87 ILE A CA 1
ATOM 731 C C . ILE A 1 87 ? -3.076 5.086 7.733 1.00 84.62 87 ILE A C 1
ATOM 733 O O . ILE A 1 87 ? -3.011 5.508 6.580 1.00 84.62 87 ILE A O 1
ATOM 737 N N . GLU A 1 88 ? -2.474 5.684 8.763 1.00 84.38 88 GLU A N 1
ATOM 738 C CA . GLU A 1 88 ? -1.629 6.882 8.651 1.00 84.38 88 GLU A CA 1
ATOM 739 C C . GLU A 1 88 ? -0.396 6.618 7.783 1.00 84.38 88 GLU A C 1
ATOM 741 O O . GLU A 1 88 ? -0.029 7.441 6.947 1.00 84.38 88 GLU A O 1
ATOM 746 N N . GLN A 1 89 ? 0.202 5.436 7.919 1.00 82.12 89 GLN A N 1
ATOM 747 C CA . GLN A 1 89 ? 1.330 5.014 7.102 1.00 82.12 89 GLN A CA 1
ATOM 748 C C . GLN A 1 89 ? 0.931 4.525 5.706 1.00 82.12 89 GLN A C 1
ATOM 750 O O . GLN A 1 89 ? 1.824 4.244 4.914 1.00 82.12 89 GLN A O 1
ATOM 755 N N . HIS A 1 90 ? -0.356 4.457 5.351 1.00 77.88 90 HIS A N 1
ATOM 756 C CA . HIS A 1 90 ? -0.821 3.919 4.066 1.00 77.88 90 HIS A CA 1
ATOM 757 C C . HIS A 1 90 ? -0.329 2.486 3.773 1.00 77.88 90 HIS A C 1
ATOM 759 O O . HIS A 1 90 ? -0.021 2.154 2.630 1.00 77.88 90 HIS A O 1
ATOM 765 N N . GLY A 1 91 ? -0.273 1.634 4.795 1.00 78.62 91 GLY A N 1
ATOM 766 C CA . GLY A 1 91 ? 0.168 0.244 4.676 1.00 78.62 91 GLY A CA 1
ATOM 767 C C . GLY A 1 91 ? 1.544 -0.029 5.278 1.00 78.62 91 GLY A C 1
ATOM 768 O O . GLY A 1 91 ? 2.290 0.885 5.635 1.00 78.62 91 GLY A O 1
ATOM 769 N N . THR A 1 92 ? 1.878 -1.313 5.390 1.00 81.06 92 THR A N 1
ATOM 770 C CA . THR A 1 92 ? 3.162 -1.769 5.940 1.00 81.06 92 THR A CA 1
ATOM 771 C C . THR A 1 92 ? 4.323 -1.461 4.999 1.00 81.06 92 THR A C 1
ATOM 773 O O . THR A 1 92 ? 4.163 -1.398 3.777 1.00 81.06 92 THR A O 1
ATOM 776 N N . LYS A 1 93 ? 5.535 -1.356 5.561 1.00 80.94 93 LYS A N 1
ATOM 777 C CA . LYS A 1 93 ? 6.780 -1.290 4.779 1.00 80.94 93 LYS A CA 1
ATOM 778 C C . LYS A 1 93 ? 6.847 -2.423 3.748 1.00 80.94 93 LYS A C 1
ATOM 780 O O . LYS A 1 93 ? 7.153 -2.167 2.590 1.00 80.94 93 LYS A O 1
ATOM 785 N N . ARG A 1 94 ? 6.485 -3.648 4.145 1.00 81.12 94 ARG A N 1
ATOM 786 C CA . ARG A 1 94 ? 6.457 -4.823 3.262 1.00 81.12 94 ARG A CA 1
ATOM 787 C C . ARG A 1 94 ? 5.520 -4.646 2.066 1.00 81.12 94 ARG A C 1
ATOM 789 O O . ARG A 1 94 ? 5.925 -4.914 0.946 1.00 81.12 94 ARG A O 1
ATOM 796 N N . GLU A 1 95 ? 4.290 -4.183 2.276 1.00 83.12 95 GLU A N 1
ATOM 797 C CA . GLU A 1 95 ? 3.341 -3.972 1.169 1.00 83.12 95 GLU A CA 1
ATOM 798 C C . GLU A 1 95 ? 3.825 -2.898 0.197 1.00 83.12 95 GLU A C 1
ATOM 800 O O . GLU A 1 95 ? 3.705 -3.071 -1.011 1.00 83.12 95 GLU A O 1
ATOM 805 N N . LYS A 1 96 ? 4.418 -1.814 0.708 1.00 85.88 96 LYS A N 1
ATOM 806 C CA . LYS A 1 96 ? 5.009 -0.773 -0.142 1.00 85.88 96 LYS A CA 1
ATOM 807 C C . LYS A 1 96 ? 6.165 -1.319 -0.973 1.00 85.88 96 LYS A C 1
ATOM 809 O O . LYS A 1 96 ? 6.225 -1.050 -2.166 1.00 85.88 96 LYS A O 1
ATOM 814 N N . LEU A 1 97 ? 7.048 -2.105 -0.356 1.00 89.38 97 LEU A N 1
ATOM 815 C CA . LEU A 1 97 ? 8.157 -2.754 -1.053 1.00 89.38 97 LEU A CA 1
ATOM 816 C C . LEU A 1 97 ? 7.664 -3.739 -2.116 1.00 89.38 97 LEU A C 1
ATOM 818 O O . LEU A 1 97 ? 8.238 -3.771 -3.196 1.00 89.38 97 LEU A O 1
ATOM 822 N N . ASN A 1 98 ? 6.580 -4.474 -1.854 1.00 89.44 98 ASN A N 1
ATOM 823 C CA . ASN A 1 98 ? 5.968 -5.343 -2.859 1.00 89.44 98 ASN A CA 1
ATOM 824 C C . ASN A 1 98 ? 5.446 -4.535 -4.055 1.00 89.44 98 ASN A C 1
ATOM 826 O O . ASN A 1 98 ? 5.756 -4.880 -5.185 1.00 89.44 98 ASN A O 1
ATOM 830 N N . ILE A 1 99 ? 4.734 -3.426 -3.820 1.00 90.88 99 ILE A N 1
ATOM 831 C CA . ILE A 1 99 ? 4.230 -2.557 -4.901 1.00 90.88 99 ILE A CA 1
ATOM 832 C C . ILE A 1 99 ? 5.383 -1.996 -5.746 1.00 90.88 99 ILE A C 1
ATOM 834 O O . ILE A 1 99 ? 5.291 -1.959 -6.972 1.00 90.88 99 ILE A O 1
ATOM 838 N N . ILE A 1 100 ? 6.466 -1.558 -5.099 1.00 94.12 100 ILE A N 1
ATOM 839 C CA . ILE A 1 100 ? 7.668 -1.084 -5.796 1.00 94.12 100 ILE A CA 1
ATOM 840 C C . ILE A 1 100 ? 8.295 -2.228 -6.600 1.00 94.12 100 ILE A C 1
ATOM 842 O O . ILE A 1 100 ? 8.635 -2.036 -7.763 1.00 94.12 100 ILE A O 1
ATOM 846 N N . GLY A 1 101 ? 8.415 -3.417 -6.006 1.00 95.56 101 GLY A N 1
ATOM 847 C CA . GLY A 1 101 ? 8.949 -4.608 -6.663 1.00 95.56 101 GLY A CA 1
ATOM 848 C C . GLY A 1 101 ? 8.160 -4.992 -7.913 1.00 95.56 101 GLY A C 1
ATOM 849 O O . GLY A 1 101 ? 8.762 -5.167 -8.970 1.00 95.56 101 GLY A O 1
ATOM 850 N N . ASP A 1 102 ? 6.831 -5.035 -7.815 1.00 96.56 102 ASP A N 1
ATOM 851 C CA . ASP A 1 102 ? 5.934 -5.321 -8.939 1.00 96.56 102 ASP A CA 1
ATOM 852 C C . ASP A 1 102 ? 6.125 -4.291 -10.066 1.00 96.56 102 ASP A C 1
ATOM 854 O O . ASP A 1 102 ? 6.299 -4.651 -11.228 1.00 96.56 102 ASP A O 1
ATOM 858 N N . PHE A 1 103 ? 6.194 -2.999 -9.728 1.00 97.00 103 PHE A N 1
ATOM 859 C CA . PHE A 1 103 ? 6.415 -1.935 -10.711 1.00 97.00 103 PHE A CA 1
ATOM 860 C C . PHE A 1 103 ? 7.785 -2.021 -11.402 1.00 97.00 103 PHE A C 1
ATOM 862 O O . PHE A 1 103 ? 7.887 -1.859 -12.621 1.00 97.00 103 PHE A O 1
ATOM 869 N N . VAL A 1 104 ? 8.853 -2.255 -10.635 1.00 97.00 104 VAL A N 1
ATOM 870 C CA . VAL A 1 104 ? 10.214 -2.407 -11.171 1.00 97.00 104 VAL A CA 1
ATOM 871 C C . VAL A 1 104 ? 10.280 -3.624 -12.091 1.00 97.00 104 VAL A C 1
ATOM 873 O O . VAL A 1 104 ? 10.889 -3.549 -13.160 1.00 97.00 104 VAL A O 1
ATOM 876 N N . TYR A 1 105 ? 9.625 -4.718 -11.706 1.00 96.56 105 TYR A N 1
ATOM 877 C CA . TYR A 1 105 ? 9.533 -5.926 -12.514 1.00 96.56 105 TYR A CA 1
ATOM 878 C C . TYR A 1 105 ? 8.804 -5.672 -13.838 1.00 96.56 105 TYR A C 1
ATOM 880 O O . TYR A 1 105 ? 9.344 -5.996 -14.895 1.00 96.56 105 TYR A O 1
ATOM 888 N N . ASP A 1 106 ? 7.654 -4.996 -13.814 1.00 97.44 106 ASP A N 1
ATOM 889 C CA . ASP A 1 106 ? 6.919 -4.624 -15.029 1.00 97.44 106 ASP A CA 1
ATOM 890 C C . ASP A 1 106 ? 7.783 -3.779 -15.981 1.00 97.44 106 ASP A C 1
ATOM 892 O O . ASP A 1 106 ? 7.816 -4.006 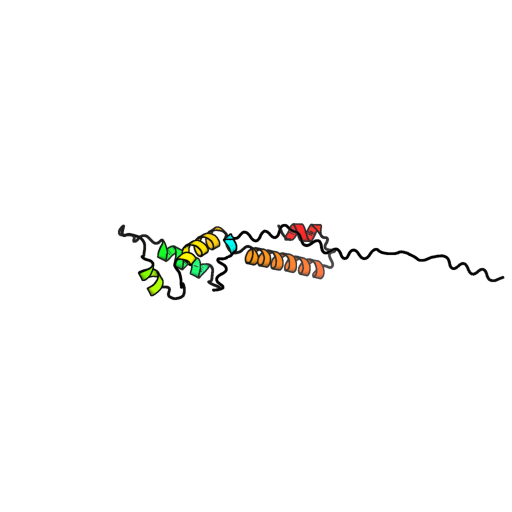-17.193 1.00 97.44 106 ASP A O 1
ATOM 896 N N . LYS A 1 107 ? 8.549 -2.820 -15.444 1.00 96.88 107 LYS A N 1
ATOM 897 C CA . LYS A 1 107 ? 9.474 -1.999 -16.245 1.00 96.88 107 LYS A CA 1
ATOM 898 C C . LYS A 1 107 ? 10.622 -2.805 -16.834 1.00 96.88 107 LYS A C 1
ATOM 900 O O . LYS A 1 107 ? 11.043 -2.539 -17.963 1.00 96.88 107 LYS A O 1
ATOM 905 N N . PHE A 1 108 ? 11.113 -3.787 -16.091 1.00 96.50 108 PHE A N 1
ATOM 906 C CA . PHE A 1 108 ? 12.141 -4.695 -16.569 1.00 96.50 108 PHE A CA 1
ATOM 907 C C . PHE A 1 108 ? 11.629 -5.576 -17.716 1.00 96.50 108 PHE A C 1
ATOM 909 O O . PHE A 1 108 ? 12.302 -5.693 -18.742 1.00 96.50 108 PHE A O 1
ATOM 916 N N . GLU A 1 109 ? 10.424 -6.137 -17.590 1.00 97.38 109 GLU A N 1
ATOM 917 C CA . GLU A 1 109 ? 9.772 -6.900 -18.660 1.00 97.38 109 GLU A CA 1
ATOM 918 C C . GLU A 1 109 ? 9.591 -6.038 -19.922 1.00 97.38 109 GLU A C 1
ATOM 920 O O . GLU A 1 109 ? 10.014 -6.445 -21.006 1.00 97.38 109 GLU A O 1
ATOM 925 N N . GLU A 1 110 ? 9.079 -4.806 -19.785 1.00 96.75 110 GLU A N 1
ATOM 926 C CA . GLU A 1 110 ? 8.938 -3.853 -20.899 1.00 96.75 110 GLU A CA 1
ATOM 927 C C . GLU A 1 110 ? 10.278 -3.566 -21.603 1.00 96.75 110 GLU A C 1
ATOM 929 O O . GLU A 1 110 ? 10.340 -3.456 -22.833 1.00 96.75 110 GLU A O 1
ATOM 934 N N . ALA A 1 111 ? 11.365 -3.412 -20.841 1.00 96.38 111 ALA A N 1
ATOM 935 C CA . ALA A 1 111 ? 12.696 -3.175 -21.394 1.00 96.38 111 ALA A CA 1
ATOM 936 C C . ALA A 1 111 ? 13.220 -4.409 -22.140 1.00 96.38 111 ALA A C 1
ATOM 938 O O . ALA A 1 111 ? 13.771 -4.277 -23.238 1.00 96.38 111 ALA A O 1
ATOM 939 N N . ARG A 1 112 ? 12.985 -5.607 -21.590 1.00 95.75 112 ARG A N 1
ATOM 940 C CA . ARG A 1 112 ? 13.369 -6.881 -22.204 1.00 95.75 112 ARG A CA 1
ATOM 941 C C . ARG A 1 112 ? 12.641 -7.116 -23.525 1.00 95.75 112 ARG A C 1
ATOM 943 O O . ARG A 1 112 ? 13.282 -7.488 -24.504 1.00 95.75 112 ARG A O 1
ATOM 950 N N . GLU A 1 113 ? 11.337 -6.847 -23.585 1.00 97.50 113 GLU A N 1
ATOM 951 C CA . GLU A 1 113 ? 10.541 -6.934 -24.820 1.00 97.50 113 GLU A CA 1
ATOM 952 C C . GLU A 1 113 ? 11.068 -6.013 -25.927 1.00 97.50 113 GLU A C 1
ATOM 954 O O . GLU A 1 113 ? 10.992 -6.334 -27.113 1.00 97.50 113 GLU A O 1
ATOM 959 N N . ARG A 1 114 ? 11.639 -4.871 -25.539 1.00 96.81 114 ARG A N 1
ATOM 960 C CA . ARG A 1 114 ? 12.219 -3.880 -26.453 1.00 96.81 114 ARG A CA 1
ATOM 961 C C . ARG A 1 114 ? 13.709 -4.091 -26.714 1.00 96.81 114 ARG A C 1
ATOM 963 O O . ARG A 1 114 ? 14.299 -3.299 -27.444 1.00 96.81 114 ARG A O 1
ATOM 970 N N . VAL A 1 115 ? 14.307 -5.139 -26.140 1.00 96.38 115 VAL A N 1
ATOM 971 C CA . VAL A 1 115 ? 15.740 -5.456 -26.249 1.00 96.38 115 VAL A CA 1
ATOM 972 C C . VAL A 1 115 ? 16.613 -4.271 -25.799 1.00 96.38 115 VAL A C 1
ATOM 974 O O . VAL A 1 115 ? 17.645 -3.960 -26.392 1.00 96.38 115 VAL A O 1
ATOM 977 N N . LEU A 1 116 ? 16.172 -3.568 -24.752 1.00 95.50 116 LEU A N 1
ATOM 978 C CA . LEU A 1 116 ? 16.913 -2.463 -24.153 1.00 95.50 116 LEU A CA 1
ATOM 979 C C . LEU A 1 116 ? 17.823 -2.994 -23.035 1.00 95.50 116 LEU A C 1
ATOM 981 O O . LEU A 1 116 ? 17.358 -3.771 -22.199 1.00 95.50 116 LEU A O 1
ATOM 985 N N . PRO A 1 117 ? 19.100 -2.579 -22.980 1.00 94.69 117 PRO A N 1
ATOM 986 C CA . PRO A 1 117 ? 19.955 -2.896 -21.845 1.00 94.69 117 PRO A CA 1
ATOM 987 C C . PRO A 1 117 ? 19.466 -2.140 -20.605 1.00 94.69 117 PRO A C 1
ATOM 989 O O . PRO A 1 117 ? 19.210 -0.938 -20.669 1.00 94.69 117 PRO A O 1
ATOM 992 N N . VAL A 1 118 ? 19.353 -2.849 -19.482 1.00 96.12 118 VAL A N 1
ATOM 993 C CA . VAL A 1 118 ? 18.973 -2.282 -18.183 1.00 96.12 118 VAL A CA 1
ATOM 994 C C . VAL A 1 118 ? 20.206 -2.244 -17.296 1.00 96.12 118 VAL A C 1
ATOM 996 O O . VAL A 1 118 ? 20.848 -3.274 -17.098 1.00 96.12 118 VAL A O 1
ATOM 999 N N . ASN A 1 119 ? 20.532 -1.069 -16.761 1.00 95.62 119 ASN A N 1
ATOM 1000 C CA . ASN A 1 119 ? 21.625 -0.906 -15.809 1.00 95.62 119 ASN A CA 1
ATOM 1001 C C . ASN A 1 119 ? 21.093 -0.717 -14.386 1.00 95.62 119 ASN A C 1
ATOM 1003 O O . ASN A 1 119 ? 19.938 -0.353 -14.165 1.00 95.62 119 ASN A O 1
ATOM 1007 N N . ASP A 1 120 ? 21.986 -0.847 -13.410 1.00 94.31 120 ASP A N 1
ATOM 1008 C CA . ASP A 1 120 ? 21.708 -0.609 -11.988 1.00 94.31 120 ASP A CA 1
ATOM 1009 C C . ASP A 1 120 ? 21.069 0.764 -11.718 1.00 94.31 120 ASP A C 1
ATOM 1011 O O . ASP A 1 120 ? 20.181 0.920 -10.878 1.00 94.31 120 ASP A O 1
ATOM 1015 N N . HIS A 1 121 ? 21.496 1.779 -12.473 1.00 94.81 121 HIS A N 1
ATOM 1016 C CA . HIS A 1 121 ? 20.944 3.127 -12.381 1.00 94.81 121 HIS A CA 1
ATOM 1017 C C . HIS A 1 121 ? 19.461 3.185 -12.793 1.00 94.81 121 HIS A C 1
ATOM 1019 O O . HIS A 1 121 ? 18.693 3.959 -12.221 1.00 94.81 121 HIS A O 1
ATOM 1025 N N . ASP A 1 122 ? 19.042 2.369 -13.761 1.00 94.06 122 ASP A N 1
ATOM 1026 C CA . ASP A 1 122 ? 17.656 2.316 -14.226 1.00 94.06 122 ASP A CA 1
ATOM 1027 C C . ASP A 1 122 ? 16.760 1.643 -13.182 1.00 94.06 122 ASP A C 1
ATOM 1029 O O . ASP A 1 122 ? 15.705 2.180 -12.846 1.00 94.06 122 ASP A O 1
ATOM 1033 N N . LEU A 1 123 ? 17.238 0.548 -12.578 1.00 94.44 123 LEU A N 1
ATOM 1034 C CA . LEU A 1 123 ? 16.553 -0.127 -11.471 1.00 94.44 123 LEU A CA 1
ATOM 1035 C C . LEU A 1 123 ? 16.353 0.814 -10.279 1.00 94.44 123 LEU A C 1
ATOM 1037 O O . LEU A 1 123 ? 15.242 0.937 -9.766 1.00 94.44 123 LEU A O 1
ATOM 1041 N N . ARG A 1 124 ? 17.401 1.552 -9.885 1.00 94.50 124 ARG A N 1
ATOM 1042 C CA . ARG A 1 124 ? 17.296 2.563 -8.819 1.00 94.50 124 ARG A CA 1
ATOM 1043 C C . ARG A 1 124 ? 16.294 3.649 -9.169 1.00 94.50 124 ARG A C 1
ATOM 1045 O O . ARG A 1 124 ? 15.540 4.066 -8.305 1.00 94.50 124 ARG A O 1
ATOM 1052 N N . ARG A 1 125 ? 16.262 4.102 -10.423 1.00 95.06 125 ARG A N 1
ATOM 1053 C CA . ARG A 1 125 ? 15.314 5.127 -10.868 1.00 95.06 125 ARG A CA 1
ATOM 1054 C C . ARG A 1 125 ? 13.864 4.642 -10.826 1.00 95.06 125 ARG A C 1
ATOM 1056 O O . ARG A 1 125 ? 12.987 5.452 -10.554 1.00 95.06 125 ARG A O 1
ATOM 1063 N N . TRP A 1 126 ? 13.601 3.375 -11.134 1.00 95.62 126 TRP A N 1
ATOM 1064 C CA . TRP A 1 126 ? 12.250 2.806 -11.079 1.00 95.62 126 TRP A CA 1
ATOM 1065 C C . TRP A 1 126 ? 11.789 2.494 -9.654 1.00 95.62 126 TRP A C 1
ATOM 1067 O O . TRP A 1 126 ? 10.590 2.472 -9.406 1.00 95.62 126 TRP A O 1
ATOM 1077 N N . ALA A 1 127 ? 12.725 2.275 -8.729 1.00 93.19 127 ALA A N 1
ATOM 1078 C CA . ALA A 1 127 ? 12.440 1.942 -7.336 1.00 93.19 127 ALA A CA 1
ATOM 1079 C C . ALA A 1 127 ? 12.223 3.159 -6.404 1.00 93.19 127 ALA A C 1
ATOM 1081 O O . ALA A 1 127 ? 12.095 2.971 -5.192 1.00 93.19 127 ALA A O 1
ATOM 1082 N N . LEU A 1 128 ? 12.219 4.386 -6.946 1.00 84.75 128 LEU A N 1
ATOM 1083 C CA . LEU A 1 128 ? 11.989 5.655 -6.231 1.00 84.75 128 LEU A CA 1
ATOM 1084 C C . LEU A 1 128 ? 10.532 6.113 -6.340 1.00 84.75 128 LEU A C 1
ATOM 1086 O O . LEU A 1 128 ? 10.000 6.583 -5.309 1.00 84.75 128 LEU A O 1
#

Radius of gyration: 27.5 Å; chains: 1; bounding box: 90×42×58 Å

Sequence (128 aa):
MCLLRDCDVDEEFPDSDDETLDPNFEETEEDKLSTNDNFSLNFMKKVVEFYDARYSTGRKRHTWKSTKHRLSTVPHQEYMTGFRHYIEQHGTKREKLNIIGDFVYDKFEEARERVLPVNDHDLRRWAL

pLDDT: mean 75.92, std 18.27, range [40.81, 97.5]

Organism: Adineta ricciae (NCBI:txid249248)